Protein AF-A0A521UUT6-F1 (afdb_monomer_lite)

Radius of gyration: 12.09 Å; chains: 1; bounding box: 32×24×26 Å

pLDDT: mean 87.11, std 7.22, range [61.06, 94.56]

Sequence (48 aa):
HRWIGERTFAWLGKYRRLSKDYEALPETSEAFIYVAMTHTMLRRLQPT

Structure (mmCIF, N/CA/C/O backbone):
data_AF-A0A521UUT6-F1
#
_entry.id   AF-A0A521UUT6-F1
#
loop_
_atom_site.group_PDB
_atom_site.id
_atom_site.type_symbol
_atom_site.label_atom_id
_atom_site.label_alt_id
_atom_site.label_comp_id
_atom_site.label_asym_id
_atom_site.label_entity_id
_atom_site.label_seq_id
_atom_site.pdbx_PDB_ins_code
_atom_site.Cartn_x
_atom_site.Cartn_y
_atom_site.Cartn_z
_atom_site.occupancy
_atom_site.B_iso_or_equiv
_atom_site.auth_seq_id
_atom_site.auth_comp_id
_atom_site.auth_asym_id
_atom_site.auth_atom_id
_atom_site.pdbx_PDB_model_num
ATOM 1 N N . HIS A 1 1 ? -9.737 14.046 13.451 1.00 61.06 1 HIS A N 1
ATOM 2 C CA . HIS A 1 1 ? -9.147 14.147 12.095 1.00 61.06 1 HIS A CA 1
ATOM 3 C C . HIS A 1 1 ? -7.616 14.057 12.028 1.00 61.06 1 HIS A C 1
ATOM 5 O O . HIS A 1 1 ? -7.098 13.798 10.953 1.00 61.06 1 HIS A O 1
ATOM 11 N N . ARG A 1 2 ? -6.882 14.186 13.144 1.00 79.06 2 ARG A N 1
ATOM 12 C CA . ARG A 1 2 ? -5.414 14.334 13.161 1.00 79.06 2 ARG A CA 1
ATOM 13 C C . ARG A 1 2 ? -4.579 13.126 12.674 1.00 79.06 2 ARG A C 1
ATOM 15 O O . ARG A 1 2 ? -3.417 13.318 12.374 1.00 79.06 2 ARG A O 1
ATOM 22 N N . TRP A 1 3 ? -5.164 11.929 12.528 1.00 89.62 3 TRP A N 1
ATOM 23 C CA . TRP A 1 3 ? -4.427 10.673 12.259 1.00 89.62 3 TRP A CA 1
ATOM 24 C C . TRP A 1 3 ? -4.944 9.863 11.053 1.00 89.62 3 TRP A C 1
ATOM 26 O O . TRP A 1 3 ? -4.576 8.702 10.879 1.00 89.62 3 TRP A O 1
ATOM 36 N N . ILE A 1 4 ? -5.848 10.422 10.232 1.00 85.06 4 ILE A N 1
ATOM 37 C CA . ILE A 1 4 ? -6.419 9.677 9.090 1.00 85.06 4 ILE A CA 1
ATOM 38 C C . ILE A 1 4 ? -5.333 9.330 8.063 1.00 85.06 4 ILE A C 1
ATOM 40 O O . ILE A 1 4 ? -5.279 8.184 7.622 1.00 85.06 4 ILE A O 1
ATOM 44 N N . GLY A 1 5 ? -4.458 10.284 7.726 1.00 83.38 5 GLY A N 1
ATOM 45 C CA . GLY A 1 5 ? -3.366 10.059 6.773 1.00 83.38 5 GLY A CA 1
ATOM 46 C C . GLY A 1 5 ? -2.402 8.976 7.253 1.00 83.38 5 GLY A C 1
ATOM 47 O O . GLY A 1 5 ? -2.126 8.024 6.529 1.00 83.38 5 GLY A O 1
ATOM 48 N N . GLU A 1 6 ? -1.980 9.051 8.515 1.00 89.31 6 GLU A N 1
ATOM 49 C CA . GLU A 1 6 ? -1.078 8.061 9.109 1.00 89.31 6 GLU A CA 1
ATOM 50 C C . GLU A 1 6 ? -1.664 6.655 9.126 1.00 89.31 6 GLU A C 1
ATOM 52 O O . GLU A 1 6 ? -0.956 5.683 8.882 1.00 89.31 6 GLU A O 1
ATOM 57 N N . ARG A 1 7 ? -2.976 6.528 9.348 1.00 86.56 7 ARG A N 1
ATOM 58 C CA . ARG A 1 7 ? -3.644 5.229 9.291 1.00 86.56 7 ARG A CA 1
ATOM 59 C C . ARG A 1 7 ? -3.553 4.626 7.891 1.00 86.56 7 ARG A C 1
ATOM 61 O O . ARG A 1 7 ? -3.311 3.429 7.778 1.00 86.56 7 ARG A O 1
ATOM 68 N N . THR A 1 8 ? -3.732 5.426 6.842 1.00 84.88 8 THR A N 1
ATOM 69 C CA . THR A 1 8 ? -3.580 4.968 5.452 1.00 84.88 8 THR A CA 1
ATOM 70 C C . THR A 1 8 ? -2.156 4.483 5.188 1.00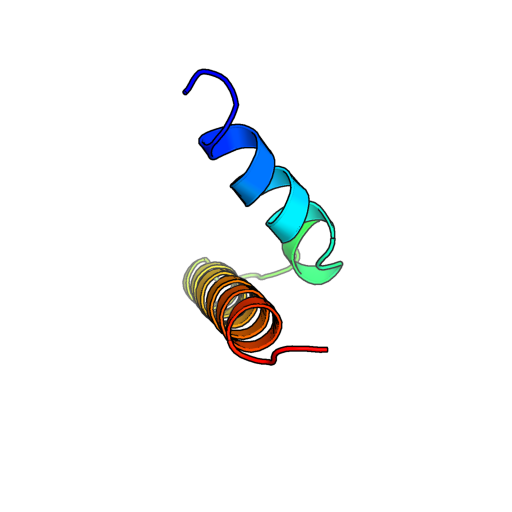 84.88 8 THR A C 1
ATOM 72 O O . THR A 1 8 ? -1.981 3.370 4.693 1.00 84.88 8 THR A O 1
ATOM 75 N N . PHE A 1 9 ? -1.143 5.247 5.606 1.00 83.62 9 PHE A N 1
ATOM 76 C CA . PHE A 1 9 ? 0.258 4.834 5.480 1.00 83.62 9 PHE A CA 1
ATOM 77 C C . PHE A 1 9 ? 0.591 3.594 6.318 1.00 83.62 9 PHE A C 1
ATOM 79 O O . PHE A 1 9 ? 1.297 2.708 5.843 1.00 83.62 9 PHE A O 1
ATOM 86 N N . ALA A 1 10 ? 0.016 3.455 7.514 1.00 88.44 10 ALA A N 1
ATOM 87 C CA . ALA A 1 10 ? 0.173 2.262 8.340 1.00 88.44 10 ALA A CA 1
ATOM 88 C C . ALA A 1 10 ? -0.397 1.001 7.664 1.00 88.44 10 ALA A C 1
ATOM 90 O O . ALA A 1 10 ? 0.163 -0.081 7.826 1.00 88.44 10 ALA A O 1
ATOM 91 N N . TRP A 1 11 ? -1.483 1.112 6.886 1.00 88.50 11 TRP A N 1
ATOM 92 C CA . TRP A 1 11 ? -1.986 -0.005 6.076 1.00 88.50 11 TRP A CA 1
ATOM 93 C C . TRP A 1 11 ? -1.056 -0.334 4.911 1.00 88.50 11 TRP A C 1
ATOM 95 O O . TRP A 1 11 ? -0.794 -1.513 4.685 1.00 88.50 11 TRP A O 1
ATOM 105 N N . LEU A 1 12 ? -0.528 0.676 4.213 1.00 88.88 12 LEU A N 1
ATOM 106 C CA . LEU A 1 12 ? 0.444 0.481 3.130 1.00 88.88 12 LEU A CA 1
ATOM 107 C C . LEU A 1 12 ? 1.725 -0.197 3.638 1.00 88.88 12 LEU A C 1
ATOM 109 O O . LEU A 1 12 ? 2.193 -1.149 3.020 1.00 88.88 12 LEU A O 1
ATOM 113 N N . GLY A 1 13 ? 2.212 0.185 4.822 1.00 87.50 13 GLY A N 1
ATOM 114 C CA . GLY A 1 13 ? 3.376 -0.434 5.463 1.00 87.50 13 GLY A CA 1
ATOM 115 C C . GLY A 1 13 ? 3.202 -1.917 5.824 1.00 87.50 13 GLY A C 1
ATOM 116 O O . GLY A 1 13 ? 4.193 -2.618 6.013 1.00 87.50 13 GLY A O 1
ATOM 117 N N . LYS A 1 14 ? 1.967 -2.443 5.875 1.00 85.94 14 LYS A N 1
ATOM 118 C CA . LYS A 1 14 ? 1.724 -3.890 6.047 1.00 85.94 14 LYS A CA 1
ATOM 119 C C . LYS A 1 14 ? 1.971 -4.697 4.770 1.00 85.94 14 LYS A C 1
ATOM 121 O O . LYS A 1 14 ? 2.116 -5.918 4.845 1.00 85.94 14 LYS A O 1
ATOM 126 N N . TYR A 1 15 ? 2.022 -4.056 3.603 1.00 88.75 15 TYR A N 1
ATOM 127 C CA . TYR A 1 15 ? 2.343 -4.727 2.348 1.00 88.75 15 TYR A CA 1
ATOM 128 C C . TYR A 1 15 ? 3.858 -4.791 2.195 1.00 88.75 15 TYR A C 1
ATOM 130 O O . TYR A 1 15 ? 4.515 -3.783 1.958 1.00 88.75 15 TYR A O 1
ATOM 138 N N . ARG A 1 16 ? 4.421 -6.003 2.281 1.00 87.38 16 ARG A N 1
ATOM 139 C CA . ARG A 1 16 ? 5.877 -6.231 2.222 1.00 87.38 16 ARG A CA 1
ATOM 140 C C . ARG A 1 16 ? 6.548 -5.558 1.015 1.00 87.38 16 ARG A C 1
ATOM 142 O O . ARG A 1 16 ? 7.653 -5.052 1.160 1.00 87.38 16 ARG A O 1
ATOM 149 N N . ARG A 1 17 ? 5.879 -5.535 -0.145 1.00 86.44 17 ARG A N 1
ATOM 150 C CA . ARG A 1 17 ? 6.383 -4.893 -1.375 1.00 86.44 17 ARG A CA 1
ATOM 151 C C . ARG A 1 17 ? 6.442 -3.368 -1.297 1.00 86.44 17 ARG A C 1
ATOM 153 O O . ARG A 1 17 ? 7.315 -2.789 -1.911 1.00 86.44 17 ARG A O 1
ATOM 160 N N . LEU A 1 18 ? 5.561 -2.740 -0.517 1.00 88.06 18 LEU A N 1
ATOM 161 C CA . LEU A 1 18 ? 5.544 -1.288 -0.306 1.00 88.06 18 LEU A CA 1
ATOM 162 C C . LEU A 1 18 ? 6.393 -0.856 0.899 1.00 88.06 18 LEU A C 1
ATOM 164 O O . LEU A 1 18 ? 6.577 0.332 1.129 1.00 88.06 18 LEU A O 1
ATOM 168 N N . SER A 1 19 ? 6.915 -1.805 1.685 1.00 85.81 19 SER A N 1
ATOM 169 C CA . SER A 1 19 ? 7.776 -1.505 2.838 1.00 85.81 19 SER A CA 1
ATOM 170 C C . SER A 1 19 ? 9.154 -0.975 2.433 1.00 85.81 19 SER A C 1
ATOM 172 O O . SER A 1 19 ? 9.851 -0.405 3.273 1.00 85.81 19 SER A O 1
ATOM 174 N N . LYS A 1 20 ? 9.580 -1.219 1.194 1.00 82.94 20 LYS A N 1
ATOM 175 C CA . LYS A 1 20 ? 10.829 -0.725 0.621 1.00 82.94 20 LYS A CA 1
ATOM 176 C C . LYS A 1 20 ? 10.653 -0.652 -0.888 1.00 82.94 20 LYS A C 1
ATOM 178 O O . LYS A 1 20 ? 10.055 -1.562 -1.455 1.00 82.94 20 LYS A O 1
ATOM 183 N N . ASP A 1 21 ? 11.177 0.394 -1.516 1.00 80.38 21 ASP A N 1
ATOM 184 C CA . ASP A 1 21 ? 11.166 0.511 -2.973 1.00 80.38 21 ASP A CA 1
ATOM 185 C C . ASP A 1 21 ? 12.094 -0.546 -3.575 1.00 80.38 21 ASP A C 1
ATOM 187 O O . ASP A 1 21 ? 13.3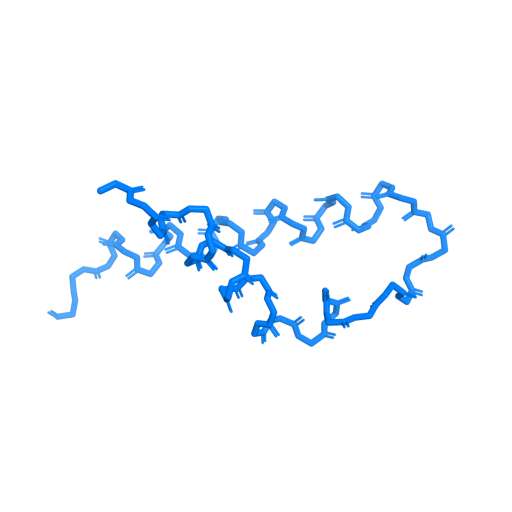14 -0.391 -3.636 1.00 80.38 21 ASP A O 1
ATOM 191 N N . TYR A 1 22 ? 11.494 -1.677 -3.937 1.00 81.94 22 TYR A N 1
ATOM 192 C CA . TYR A 1 22 ? 12.144 -2.751 -4.684 1.00 81.94 22 TYR A CA 1
ATOM 193 C C . TYR A 1 22 ? 11.908 -2.628 -6.189 1.00 81.94 22 TYR A C 1
ATOM 195 O O . TYR A 1 22 ? 12.599 -3.279 -6.970 1.00 81.94 22 TYR A O 1
ATOM 203 N N . GLU A 1 23 ? 10.919 -1.835 -6.592 1.00 87.00 23 GLU A N 1
ATOM 204 C CA . GLU A 1 23 ? 10.508 -1.729 -7.981 1.00 87.00 23 GLU A CA 1
ATOM 205 C C . GLU A 1 23 ? 11.443 -0.783 -8.741 1.00 87.00 23 GLU A C 1
ATOM 207 O O . GLU A 1 23 ? 11.749 0.318 -8.287 1.00 87.00 23 GLU A O 1
ATOM 212 N N . ALA A 1 24 ? 11.903 -1.213 -9.917 1.00 84.88 24 ALA A N 1
ATOM 213 C CA . ALA A 1 24 ? 12.791 -0.412 -10.762 1.00 84.88 24 ALA A CA 1
ATOM 214 C C . ALA A 1 24 ? 12.067 0.762 -11.447 1.00 84.88 24 ALA A C 1
ATOM 216 O O . ALA A 1 24 ? 12.711 1.704 -11.902 1.00 84.88 24 ALA A O 1
ATOM 217 N N . LEU A 1 25 ? 10.738 0.676 -11.540 1.00 91.25 25 LEU A N 1
ATOM 218 C CA . LEU A 1 25 ? 9.879 1.625 -12.231 1.00 91.25 25 LEU A CA 1
ATOM 219 C C . LEU A 1 25 ? 8.838 2.188 -11.253 1.00 91.25 25 LEU A C 1
ATOM 221 O O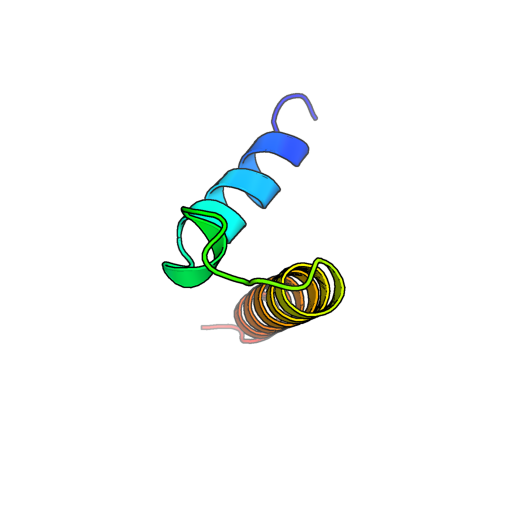 . LEU A 1 25 ? 8.167 1.397 -10.577 1.00 91.25 25 LEU A O 1
ATOM 225 N N . PRO A 1 26 ? 8.674 3.522 -11.175 1.00 89.50 26 PRO A N 1
ATOM 226 C CA . PRO A 1 26 ? 7.695 4.146 -10.286 1.00 89.50 26 PRO A CA 1
ATOM 227 C C . PRO A 1 26 ? 6.255 3.711 -10.590 1.00 89.50 26 PRO A C 1
ATOM 229 O O . PRO A 1 26 ? 5.450 3.583 -9.669 1.00 89.50 26 PRO A O 1
ATOM 232 N N . GLU A 1 27 ? 5.945 3.401 -11.849 1.00 94.12 27 GLU A N 1
ATOM 233 C CA . GLU A 1 27 ? 4.635 2.921 -12.298 1.00 94.12 27 GLU A CA 1
ATOM 234 C C . GLU A 1 27 ? 4.250 1.600 -11.618 1.00 94.12 27 GLU A C 1
ATOM 236 O O . GLU A 1 27 ? 3.085 1.364 -11.290 1.00 94.12 27 GLU A O 1
ATOM 241 N N . THR A 1 28 ? 5.234 0.738 -11.353 1.00 92.31 28 THR A N 1
ATOM 242 C CA . THR A 1 28 ? 5.001 -0.534 -10.667 1.00 92.31 28 THR A CA 1
ATOM 243 C C . THR A 1 28 ? 4.689 -0.311 -9.188 1.00 92.31 28 THR A C 1
ATOM 245 O O . THR A 1 28 ? 3.744 -0.908 -8.662 1.00 92.31 28 THR A O 1
ATOM 248 N N . SER A 1 29 ? 5.425 0.582 -8.516 1.00 90.25 29 SER A N 1
ATOM 249 C CA . SER A 1 29 ? 5.113 0.985 -7.137 1.00 90.25 29 SER A CA 1
ATOM 250 C C . SER A 1 29 ? 3.716 1.605 -7.044 1.00 90.25 29 SER A C 1
ATOM 252 O O . SER A 1 29 ? 2.947 1.261 -6.143 1.00 90.25 29 SER A O 1
ATOM 254 N N . GLU A 1 30 ? 3.344 2.453 -8.007 1.00 93.38 30 GLU A N 1
ATOM 255 C CA . GLU A 1 30 ? 2.012 3.060 -8.091 1.00 93.38 30 GLU A CA 1
ATOM 256 C C . GLU A 1 30 ? 0.909 1.999 -8.238 1.00 93.38 30 GLU A C 1
AT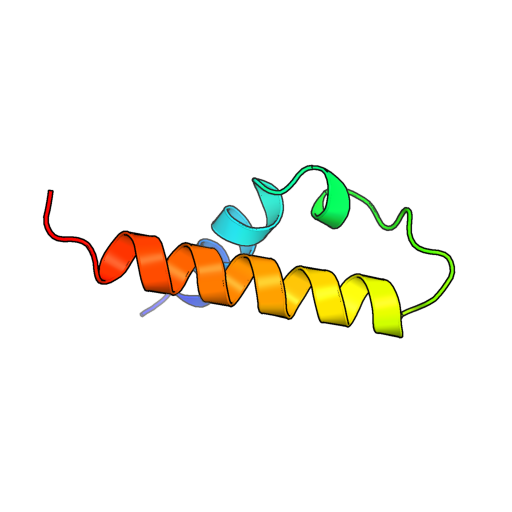OM 258 O O . GLU A 1 30 ? -0.070 2.000 -7.484 1.00 93.38 30 GLU A O 1
ATOM 263 N N . ALA A 1 31 ? 1.100 1.023 -9.132 1.00 93.69 31 ALA A N 1
ATOM 264 C CA . ALA A 1 31 ? 0.172 -0.091 -9.306 1.00 93.69 31 ALA A CA 1
ATOM 265 C C . ALA A 1 31 ? -0.046 -0.870 -7.995 1.00 93.69 31 ALA A C 1
ATOM 267 O O . ALA A 1 31 ? -1.187 -1.185 -7.636 1.00 93.69 31 ALA A O 1
ATOM 268 N N . PHE A 1 32 ? 1.020 -1.138 -7.232 1.00 92.25 32 PHE A N 1
ATOM 269 C CA . PHE A 1 32 ? 0.895 -1.810 -5.935 1.00 92.25 32 PHE A CA 1
ATOM 270 C C . PHE A 1 32 ? 0.178 -0.965 -4.881 1.00 92.25 32 PHE A C 1
ATOM 272 O O . PHE A 1 32 ? -0.563 -1.532 -4.070 1.00 92.25 32 PHE A O 1
ATOM 279 N N . ILE A 1 33 ? 0.329 0.362 -4.901 1.00 92.56 33 ILE A N 1
ATOM 280 C CA . ILE A 1 33 ? -0.434 1.265 -4.028 1.00 92.56 33 ILE A CA 1
ATOM 281 C C . ILE A 1 33 ? -1.935 1.153 -4.329 1.00 92.56 33 ILE A C 1
ATOM 283 O O . ILE A 1 33 ? -2.727 0.979 -3.394 1.00 92.56 33 ILE A O 1
ATOM 287 N N . TYR A 1 34 ? -2.340 1.167 -5.605 1.00 94.56 34 TYR A N 1
ATOM 288 C CA . TYR A 1 34 ? -3.751 0.993 -5.977 1.00 94.56 34 TYR A CA 1
ATOM 289 C C . TYR A 1 34 ? -4.300 -0.365 -5.533 1.00 94.56 34 TYR A C 1
ATOM 291 O O . TYR A 1 34 ? -5.363 -0.427 -4.912 1.00 94.56 34 TYR A O 1
ATOM 299 N N . VAL A 1 35 ? -3.560 -1.452 -5.771 1.00 93.88 35 VAL A N 1
ATOM 300 C CA . VAL A 1 35 ? -3.961 -2.803 -5.338 1.00 93.88 35 VAL A CA 1
ATOM 301 C C . VAL A 1 35 ? -4.131 -2.870 -3.816 1.00 93.88 35 VAL A C 1
ATOM 303 O O . VAL A 1 35 ? -5.130 -3.404 -3.322 1.00 93.88 35 VAL A O 1
ATOM 306 N N . ALA A 1 36 ? -3.194 -2.297 -3.057 1.00 93.19 36 ALA A N 1
ATOM 307 C CA . ALA A 1 36 ? -3.249 -2.254 -1.598 1.00 93.19 36 ALA A CA 1
ATOM 308 C C . ALA A 1 36 ? -4.466 -1.468 -1.074 1.00 93.19 36 ALA A C 1
ATOM 310 O O . ALA A 1 36 ? -5.106 -1.870 -0.089 1.00 93.19 36 ALA A O 1
ATOM 311 N N . MET A 1 37 ? -4.814 -0.364 -1.736 1.00 93.25 37 MET A N 1
ATOM 312 C CA . MET A 1 37 ? -6.006 0.418 -1.413 1.00 93.25 37 MET A CA 1
ATOM 313 C C . MET A 1 37 ? -7.291 -0.349 -1.736 1.00 93.25 37 MET A C 1
ATOM 315 O O . MET A 1 37 ? -8.145 -0.467 -0.854 1.00 93.25 37 MET A O 1
ATOM 319 N N . THR A 1 38 ? -7.399 -0.964 -2.917 1.00 94.12 38 THR A N 1
ATOM 320 C CA . THR A 1 38 ? -8.560 -1.789 -3.297 1.00 94.12 38 THR A CA 1
ATOM 321 C C . THR A 1 38 ? -8.782 -2.933 -2.313 1.00 94.12 38 THR A C 1
ATOM 323 O O . THR A 1 38 ? -9.887 -3.101 -1.802 1.00 94.12 38 THR A O 1
ATOM 326 N N . HIS A 1 39 ? -7.738 -3.681 -1.955 1.00 91.56 39 HIS A N 1
ATOM 327 C CA . HIS A 1 39 ? -7.854 -4.764 -0.974 1.00 91.56 39 HIS A CA 1
ATOM 328 C C . HIS A 1 39 ? -8.287 -4.259 0.416 1.00 91.56 39 HIS A C 1
ATOM 330 O O . HIS A 1 39 ? -9.079 -4.912 1.097 1.00 91.56 39 HIS A O 1
ATOM 336 N N . THR A 1 40 ? -7.835 -3.069 0.826 1.00 90.31 40 THR A N 1
ATOM 337 C CA . THR A 1 40 ? -8.301 -2.431 2.069 1.00 90.31 40 THR A CA 1
ATOM 338 C C . THR A 1 40 ? -9.783 -2.063 1.995 1.00 90.31 40 THR A C 1
ATOM 340 O O . THR A 1 40 ? -10.505 -2.268 2.970 1.00 90.31 40 THR A O 1
ATOM 343 N N . MET A 1 41 ? -10.251 -1.537 0.859 1.00 91.19 41 MET A N 1
ATOM 344 C CA . MET A 1 41 ? -11.668 -1.229 0.645 1.00 91.19 41 MET A CA 1
ATOM 345 C C . MET A 1 41 ? -12.523 -2.500 0.659 1.00 91.19 41 MET A C 1
ATOM 347 O O . MET A 1 41 ? -13.516 -2.540 1.379 1.00 91.19 41 MET A O 1
ATOM 351 N N . LEU A 1 42 ? -12.097 -3.564 -0.029 1.00 93.12 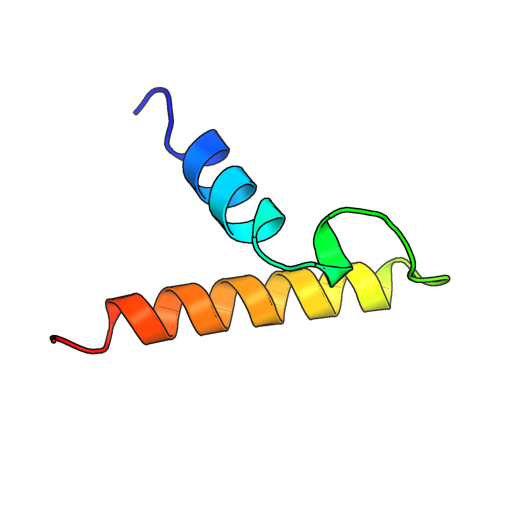42 LEU A N 1
ATOM 352 C CA . LEU A 1 42 ? -12.795 -4.856 -0.041 1.00 93.12 42 LEU A CA 1
ATOM 353 C C . LEU A 1 42 ? -12.970 -5.436 1.370 1.00 93.12 42 LEU A C 1
ATOM 355 O O . LEU A 1 42 ? -14.066 -5.857 1.727 1.00 93.12 42 LEU A O 1
ATOM 359 N N . ARG A 1 43 ? -11.928 -5.374 2.211 1.00 89.06 43 ARG A N 1
ATOM 360 C CA . ARG A 1 43 ? -12.008 -5.808 3.620 1.00 89.06 43 ARG A CA 1
ATOM 361 C C . ARG A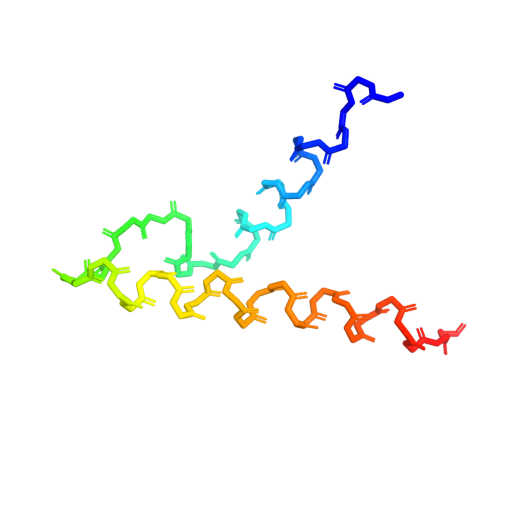 1 43 ? -12.994 -5.009 4.462 1.00 89.06 43 ARG A C 1
ATOM 363 O O . ARG A 1 43 ? -13.483 -5.527 5.453 1.00 89.06 43 ARG A O 1
ATOM 370 N N . ARG A 1 44 ? -13.235 -3.742 4.121 1.00 88.00 44 ARG A N 1
ATOM 371 C CA . ARG A 1 44 ? -14.220 -2.903 4.823 1.00 88.00 44 ARG A CA 1
ATOM 372 C C . ARG A 1 44 ? -15.640 -3.144 4.328 1.00 88.00 44 ARG A C 1
ATOM 374 O O . ARG A 1 44 ? -16.576 -2.889 5.074 1.00 88.00 44 ARG A O 1
ATOM 381 N N . LEU A 1 45 ? -15.785 -3.577 3.076 1.00 92.38 45 LEU A N 1
ATOM 382 C CA . LEU A 1 45 ? -17.077 -3.882 2.468 1.00 92.38 45 LEU A CA 1
ATOM 383 C C . LEU A 1 45 ? -17.608 -5.253 2.876 1.00 92.38 45 LEU A C 1
ATOM 385 O O . LEU A 1 45 ? -18.820 -5.430 2.874 1.00 92.38 45 LEU A O 1
ATOM 389 N N . GLN A 1 46 ? -16.741 -6.208 3.220 1.00 82.31 46 GLN A N 1
ATOM 390 C CA . GLN A 1 46 ? -17.179 -7.461 3.828 1.00 82.31 46 GLN A CA 1
ATOM 391 C C . GLN A 1 46 ? -17.578 -7.215 5.291 1.00 82.31 46 GLN A C 1
ATOM 393 O O . GLN A 1 46 ? -16.700 -6.926 6.108 1.00 82.31 46 GLN A O 1
ATOM 398 N N . PRO A 1 47 ? -18.869 -7.345 5.649 1.00 66.75 47 PRO A N 1
ATOM 399 C CA . PRO A 1 47 ? -19.262 -7.448 7.041 1.00 66.75 47 PRO A CA 1
ATOM 400 C C . PRO A 1 47 ? -18.838 -8.841 7.513 1.00 66.75 47 PRO A C 1
ATOM 402 O O . PRO A 1 47 ? -19.295 -9.846 6.967 1.00 66.75 47 PRO A O 1
ATOM 405 N N . THR A 1 48 ? -17.912 -8.900 8.465 1.00 63.00 48 THR A N 1
ATOM 406 C CA . THR A 1 48 ? -17.698 -10.102 9.284 1.00 63.00 48 THR A CA 1
ATOM 407 C C . THR A 1 48 ? -18.873 -10.322 10.213 1.00 63.00 48 THR A C 1
ATOM 409 O O . THR A 1 48 ? -19.293 -9.308 10.820 1.00 63.00 48 THR A O 1
#

Secondary structure (DSSP, 8-state):
-TTHHHHHHHHHTTSTTTTTT--SSHHHHHHHHHHHHHHHHHHHHS--

Foldseek 3Di:
DVCPVVVLVVLLCVPPCSVDPPDPDVVVNVVVSVVSVVVVVVVVPDDD